Protein AF-A0A0B1YFG4-F1 (afdb_monomer)

Radius of gyration: 20.04 Å; Cα contacts (8 Å, |Δi|>4): 170; chains: 1; bounding box: 44×37×55 Å

Secondary structure (DSSP, 8-state):
-HHHHHHHB-TT-HHHHHHT-TTT--HHHHHHHHHHHHHHHHTTS-HHHHHHHHHHHHHHHHHHHHHHTEEEEE--SSPPEEPPTT--GGGSEE-EEEEESS----TT-----EEE-HHHHHHHHHHHHHHHHHHHHHHHHTGGG----B-------

Mean predicted aligned error: 9.51 Å

Foldseek 3Di:
DLVLLVWQAAPPAVLSVVCNPPPPHAVLSVLVLSLLSVCVFCVPFDPVLVVLVVVLSVLLNVLSCVVGQWDDFDPDPVFDWAQAPVSDPVRTFTWTKTAGPPDDPDPPDDRPIDIDGPVVVVVSVVSNVVSVVVVVVSCVVRVVSGDGHDHNPPPDD

Structure (mmCIF, N/CA/C/O backbone):
data_AF-A0A0B1YFG4-F1
#
_entry.id   AF-A0A0B1YFG4-F1
#
loop_
_atom_site.group_PDB
_atom_site.id
_atom_site.type_symbol
_atom_site.label_atom_id
_atom_site.label_alt_id
_atom_site.label_comp_id
_atom_site.label_asym_id
_atom_site.label_entity_id
_atom_site.label_seq_id
_atom_site.pdbx_PDB_ins_code
_atom_site.Cartn_x
_atom_site.Cartn_y
_atom_site.Cartn_z
_atom_site.occupancy
_atom_site.B_iso_or_equiv
_atom_site.auth_seq_id
_atom_site.auth_comp_id
_atom_site.auth_asym_id
_atom_site.auth_atom_id
_atom_site.pdbx_PDB_model_num
ATOM 1 N N . MET A 1 1 ? -8.688 -0.245 3.683 1.00 76.81 1 MET A N 1
ATOM 2 C CA . MET A 1 1 ? -8.435 0.966 4.505 1.00 76.81 1 MET A CA 1
ATOM 3 C C . MET A 1 1 ? -9.699 1.688 4.957 1.00 76.81 1 MET A C 1
ATOM 5 O O . MET A 1 1 ? -9.937 1.691 6.151 1.00 76.81 1 MET A O 1
ATOM 9 N N . GLY A 1 2 ? -10.534 2.260 4.075 1.00 80.94 2 GLY A N 1
ATOM 10 C CA . GLY A 1 2 ? -11.744 2.992 4.510 1.00 80.94 2 GLY A CA 1
ATOM 11 C C . GLY A 1 2 ? -12.713 2.159 5.364 1.00 80.94 2 GLY A C 1
ATOM 12 O O . GLY A 1 2 ? -13.180 2.625 6.395 1.00 80.94 2 GLY A O 1
ATOM 13 N N . LEU A 1 3 ? -12.930 0.892 4.991 1.00 83.56 3 LEU A N 1
ATOM 14 C CA . LEU A 1 3 ? -13.727 -0.049 5.787 1.00 83.56 3 LEU A CA 1
ATOM 15 C C . LEU A 1 3 ? -13.144 -0.260 7.195 1.00 83.56 3 LEU A C 1
ATOM 17 O O . LEU A 1 3 ? -13.875 -0.211 8.175 1.00 83.56 3 LEU A O 1
ATOM 21 N N . GLN A 1 4 ? -11.823 -0.427 7.288 1.00 84.56 4 GLN A N 1
ATOM 22 C CA . GLN A 1 4 ? -11.127 -0.629 8.560 1.00 84.56 4 GLN A CA 1
ATOM 23 C C . GLN A 1 4 ? -11.197 0.625 9.437 1.00 84.56 4 GLN A C 1
ATOM 25 O O . GLN A 1 4 ? -11.544 0.536 10.606 1.00 84.56 4 GLN A O 1
ATOM 30 N N . LEU A 1 5 ? -10.978 1.815 8.872 1.00 85.56 5 LEU A N 1
ATOM 31 C CA . LEU A 1 5 ? -11.142 3.073 9.609 1.00 85.56 5 LEU A CA 1
ATOM 32 C C . LEU A 1 5 ? -12.541 3.237 10.200 1.00 85.56 5 LEU A C 1
ATOM 34 O O . LEU A 1 5 ? -12.669 3.691 11.332 1.00 85.56 5 LEU A O 1
ATOM 38 N N . ARG A 1 6 ? -13.578 2.857 9.447 1.00 85.31 6 ARG A N 1
ATOM 39 C CA . ARG A 1 6 ? -14.961 2.898 9.926 1.00 85.31 6 ARG A CA 1
ATOM 40 C C . ARG A 1 6 ? -15.218 1.885 11.043 1.00 85.31 6 ARG A C 1
ATOM 42 O O . ARG A 1 6 ? -15.986 2.177 11.945 1.00 85.31 6 ARG A O 1
ATOM 49 N N . TYR A 1 7 ? -14.591 0.714 10.977 1.00 84.94 7 TYR A N 1
ATOM 50 C CA . TYR A 1 7 ? -14.735 -0.327 11.994 1.00 84.94 7 TYR A CA 1
ATOM 51 C C . TYR A 1 7 ? -14.036 0.042 13.314 1.00 84.94 7 TYR A C 1
ATOM 53 O O . TYR A 1 7 ? -14.613 -0.086 14.391 1.00 84.94 7 TYR A O 1
ATOM 61 N N . TRP A 1 8 ? -12.795 0.529 13.238 1.00 83.69 8 TRP A N 1
ATOM 62 C CA . TRP A 1 8 ? -11.981 0.835 14.420 1.00 83.69 8 TRP A CA 1
ATOM 63 C C . TRP A 1 8 ? -12.294 2.204 15.033 1.00 83.69 8 TRP A C 1
ATOM 65 O O . TRP A 1 8 ? -12.120 2.408 16.238 1.00 83.69 8 TRP A O 1
ATOM 75 N N . GLY A 1 9 ? -12.740 3.143 14.203 1.00 83.44 9 GLY A N 1
ATOM 76 C CA . GLY A 1 9 ? -12.986 4.526 14.567 1.00 83.44 9 GLY A CA 1
ATOM 77 C C . GLY A 1 9 ? -14.350 4.788 15.192 1.00 83.44 9 GLY A C 1
ATOM 78 O O . GLY A 1 9 ? -15.330 4.104 14.922 1.00 83.44 9 GLY A O 1
ATOM 79 N N . SER A 1 10 ? -14.434 5.830 16.014 1.00 83.94 10 SER A N 1
ATOM 80 C CA . SER A 1 10 ? -15.717 6.348 16.488 1.00 83.94 10 SER A CA 1
ATOM 81 C C . SER A 1 10 ? -16.459 7.097 15.379 1.00 83.94 10 SER A C 1
ATOM 83 O O . SER A 1 10 ? -15.926 8.047 14.808 1.00 83.94 10 SER A O 1
ATOM 85 N N . ASP A 1 11 ? -17.741 6.784 15.175 1.00 83.00 11 ASP A N 1
ATOM 86 C CA . ASP A 1 11 ? -18.598 7.528 14.240 1.00 83.00 11 ASP A CA 1
ATOM 87 C C . ASP A 1 11 ? -18.759 9.014 14.612 1.00 83.00 11 ASP A C 1
ATOM 89 O O . ASP A 1 11 ? -19.056 9.843 13.753 1.00 83.00 11 ASP A O 1
ATOM 93 N N . LYS A 1 12 ? -18.525 9.371 15.882 1.00 84.44 12 LYS A N 1
ATOM 94 C CA . LYS A 1 12 ? -18.601 10.754 16.384 1.00 84.44 12 LYS A CA 1
ATOM 95 C C . LYS A 1 12 ? -17.315 11.557 16.154 1.00 84.44 12 LYS A C 1
ATOM 97 O O . LYS A 1 12 ? -17.287 12.746 16.461 1.00 84.44 12 LYS A O 1
ATOM 102 N N . ASP A 1 13 ? -16.248 10.926 15.669 1.00 85.69 13 ASP A N 1
ATOM 103 C CA . ASP A 1 13 ? -14.969 11.587 15.424 1.00 85.69 13 ASP A CA 1
ATOM 104 C C . ASP A 1 13 ? -14.969 12.263 14.045 1.00 85.69 13 ASP A C 1
ATOM 106 O O . ASP A 1 13 ? -14.943 11.615 12.997 1.00 85.69 13 ASP A O 1
ATOM 110 N N . THR A 1 14 ? -14.986 13.596 14.039 1.00 87.00 14 THR A N 1
ATOM 111 C CA . THR A 1 14 ? -15.046 14.401 12.812 1.00 87.00 14 THR A CA 1
ATOM 112 C C . THR A 1 14 ? -13.819 14.231 11.916 1.00 87.00 14 THR A C 1
ATOM 114 O O . THR A 1 14 ? -13.940 14.382 10.697 1.00 87.00 14 THR 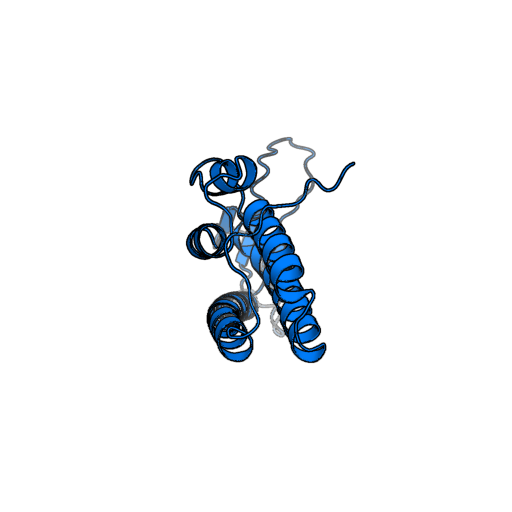A O 1
ATOM 117 N N . LYS A 1 15 ? -12.657 13.874 12.482 1.00 87.31 15 LYS A N 1
ATOM 118 C CA . LYS A 1 15 ? -11.431 13.583 11.725 1.00 87.31 15 LYS A CA 1
ATOM 119 C C . LYS A 1 15 ? -11.529 12.222 11.043 1.00 87.31 15 LYS A C 1
ATOM 121 O O . LYS A 1 15 ? -11.124 12.080 9.896 1.00 87.31 15 LYS A O 1
ATOM 126 N N . ILE A 1 16 ? -12.135 11.231 11.692 1.00 86.88 16 ILE A N 1
ATOM 127 C CA . ILE A 1 16 ? -12.412 9.937 11.048 1.00 86.88 16 ILE A CA 1
ATOM 128 C C . ILE A 1 16 ? -13.428 10.129 9.918 1.00 86.88 16 ILE A C 1
ATOM 130 O O . ILE A 1 16 ? -13.196 9.672 8.799 1.00 86.88 16 ILE A O 1
ATOM 134 N N . GLN A 1 17 ? -14.494 10.898 10.156 1.00 87.75 17 GLN A N 1
ATOM 135 C CA . GLN A 1 17 ? -15.488 11.202 9.122 1.00 87.75 17 GLN A CA 1
ATOM 136 C C . GLN A 1 17 ? -14.894 11.949 7.920 1.00 87.75 17 GLN A C 1
ATOM 138 O O . GLN A 1 17 ? -15.277 11.682 6.779 1.00 87.75 17 GLN A O 1
ATOM 143 N N . SER A 1 18 ? -13.937 12.861 8.128 1.00 89.50 18 SER A N 1
ATOM 144 C CA . SER A 1 18 ? -13.253 13.525 7.012 1.00 89.50 18 SER A CA 1
ATOM 145 C C . SER A 1 18 ? -12.374 12.553 6.218 1.00 89.50 18 SER A C 1
ATOM 147 O O . SER A 1 18 ? -12.378 12.604 4.987 1.00 89.50 18 SER A O 1
ATOM 149 N N . LEU A 1 19 ? -11.703 11.615 6.892 1.00 89.06 19 LEU A N 1
ATOM 150 C CA . LEU A 1 19 ? -10.862 10.593 6.265 1.00 89.06 19 LEU A CA 1
ATOM 151 C C . LEU A 1 19 ? -11.661 9.533 5.494 1.00 89.06 19 LEU A C 1
ATOM 153 O O . LEU A 1 19 ? -11.145 8.945 4.540 1.00 89.06 19 LEU A O 1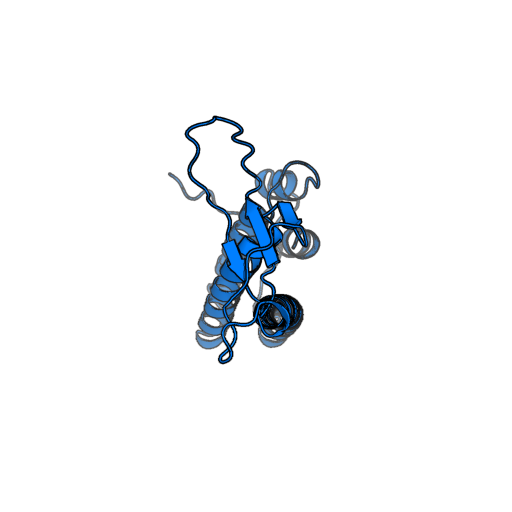
ATOM 157 N N . LEU A 1 20 ? -12.928 9.307 5.846 1.00 87.88 20 LEU A N 1
ATOM 158 C CA . LEU A 1 20 ? -13.826 8.406 5.114 1.00 87.88 20 LEU A CA 1
ATOM 159 C C . LEU A 1 20 ? -14.345 9.004 3.797 1.00 87.88 20 LEU A C 1
ATOM 161 O O . LEU A 1 20 ? -14.858 8.261 2.958 1.00 87.88 20 LEU A O 1
ATOM 165 N N . LYS A 1 21 ? -14.175 10.313 3.558 1.00 86.75 21 LYS A N 1
ATOM 166 C CA . LYS A 1 21 ? -14.592 10.956 2.302 1.00 86.75 21 LYS A CA 1
ATOM 167 C C . LYS A 1 21 ? -13.738 10.446 1.129 1.00 86.75 21 LYS A C 1
ATOM 169 O O . LYS A 1 21 ? -12.529 10.694 1.114 1.00 86.75 21 LYS A O 1
ATOM 174 N N . PRO A 1 22 ? -14.327 9.768 0.120 1.00 72.94 22 PRO A N 1
ATOM 175 C CA . PRO A 1 22 ? -13.569 9.059 -0.915 1.00 72.94 22 PRO A CA 1
ATOM 176 C C . PRO A 1 22 ? -12.639 9.947 -1.743 1.00 72.94 22 PRO A C 1
ATOM 178 O O . PRO A 1 22 ? -11.534 9.518 -2.053 1.00 72.94 22 PRO A O 1
ATOM 181 N N . LYS A 1 23 ? -13.081 11.169 -2.068 1.00 75.00 23 LYS A N 1
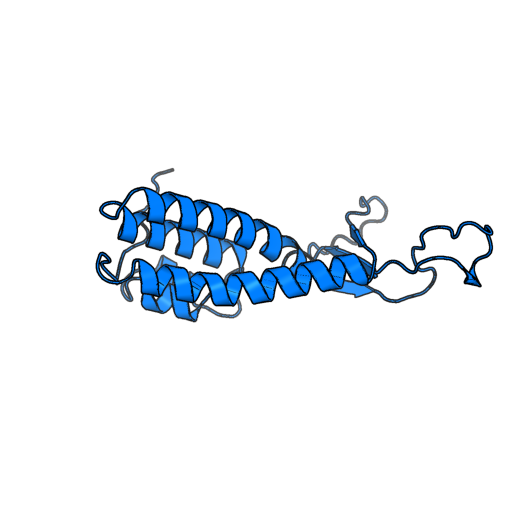ATOM 182 C CA . LYS A 1 23 ? -12.427 12.064 -3.038 1.00 75.00 23 LYS A CA 1
ATOM 183 C C . LYS A 1 23 ? -11.375 13.002 -2.446 1.00 75.00 23 LYS A C 1
ATOM 185 O O . LYS A 1 23 ? -10.644 13.623 -3.203 1.00 75.00 23 LYS A O 1
ATOM 190 N N . THR A 1 24 ? -11.335 13.155 -1.125 1.00 75.62 24 THR A N 1
ATOM 191 C CA . THR A 1 24 ? -10.513 14.190 -0.477 1.00 75.62 24 THR A CA 1
ATOM 192 C C . THR A 1 24 ? -9.401 13.622 0.387 1.00 75.62 24 THR A C 1
ATOM 194 O O . THR A 1 24 ? -8.369 14.262 0.524 1.00 75.62 24 THR A O 1
ATOM 197 N N . ALA A 1 25 ? -9.600 12.443 0.976 1.00 80.94 25 ALA A N 1
ATOM 198 C CA . ALA A 1 25 ? -8.631 11.867 1.898 1.00 80.94 25 ALA A CA 1
ATOM 199 C C . ALA A 1 25 ? -7.624 10.973 1.169 1.00 80.94 25 ALA A C 1
ATOM 201 O O . ALA A 1 25 ? -8.015 10.047 0.445 1.00 80.94 25 ALA A O 1
ATOM 202 N N . LYS A 1 26 ? -6.334 11.225 1.405 1.00 82.88 26 LYS A N 1
ATOM 203 C CA . LYS A 1 26 ? -5.235 10.445 0.825 1.00 82.88 26 LYS A CA 1
ATOM 204 C C . LYS A 1 26 ? -5.116 9.088 1.520 1.00 82.88 26 LYS A C 1
ATOM 206 O O . LYS A 1 26 ? -5.475 8.937 2.690 1.00 82.88 26 LYS A O 1
ATOM 211 N N . LEU A 1 27 ? -4.582 8.078 0.820 1.00 82.44 27 LEU A N 1
ATOM 212 C CA . LEU A 1 27 ? -4.372 6.764 1.444 1.00 82.44 27 LEU A CA 1
ATOM 213 C C . LEU A 1 27 ? -3.393 6.844 2.624 1.00 82.44 27 LEU A C 1
ATOM 215 O O . LEU A 1 27 ? -3.578 6.122 3.596 1.00 82.44 27 LEU A O 1
ATOM 219 N N . ASP A 1 28 ? -2.410 7.744 2.554 1.00 86.00 28 ASP A N 1
ATOM 220 C CA . ASP A 1 28 ? -1.427 7.991 3.618 1.00 86.00 28 ASP A CA 1
ATOM 221 C C . ASP A 1 28 ? -2.092 8.417 4.921 1.00 86.00 28 ASP A C 1
ATOM 223 O O . ASP A 1 28 ? -1.932 7.779 5.957 1.00 86.00 28 ASP A O 1
ATOM 227 N N . GLU A 1 29 ? -2.932 9.444 4.842 1.00 87.88 29 GLU A N 1
ATOM 228 C CA . GLU A 1 29 ? -3.660 9.979 5.988 1.00 87.88 29 GLU A CA 1
ATOM 229 C C . GLU A 1 29 ? -4.573 8.915 6.605 1.00 87.88 29 GLU A C 1
ATOM 231 O O . GLU A 1 29 ? -4.673 8.795 7.827 1.00 87.88 29 GLU A O 1
ATOM 236 N N . ARG A 1 30 ? -5.203 8.094 5.755 1.00 89.19 30 ARG A N 1
ATOM 237 C CA . ARG A 1 30 ? -6.035 6.971 6.192 1.00 89.19 30 ARG A CA 1
ATOM 238 C C . ARG A 1 30 ? -5.225 5.878 6.890 1.00 89.19 30 ARG A C 1
ATOM 240 O O . ARG A 1 30 ? -5.694 5.327 7.882 1.00 89.19 30 ARG A O 1
ATOM 247 N N . LEU A 1 31 ? -4.048 5.540 6.369 1.00 89.75 31 LEU A N 1
ATOM 248 C CA . LEU A 1 31 ? -3.177 4.512 6.937 1.00 89.75 31 LEU A CA 1
ATOM 249 C C . LEU A 1 31 ? -2.591 4.966 8.279 1.00 89.75 31 LEU A C 1
ATOM 251 O O . LEU A 1 31 ? -2.697 4.224 9.250 1.00 89.75 31 LEU A O 1
ATOM 255 N N . LYS A 1 32 ? -2.105 6.211 8.367 1.00 90.69 32 LYS A N 1
ATOM 256 C CA . LYS A 1 32 ? -1.639 6.834 9.620 1.00 90.69 32 LYS A CA 1
ATOM 257 C C . LYS A 1 32 ? -2.731 6.863 10.687 1.00 90.69 32 LYS A C 1
ATOM 259 O O . LYS A 1 32 ? -2.496 6.512 11.836 1.00 90.69 32 LYS A O 1
ATOM 264 N N . ALA A 1 33 ? -3.949 7.252 10.310 1.00 90.00 33 ALA A N 1
ATOM 265 C CA . ALA A 1 33 ? -5.071 7.251 11.241 1.00 90.00 33 ALA A CA 1
ATOM 266 C C . ALA A 1 33 ? -5.422 5.841 11.732 1.00 90.00 33 ALA A C 1
ATOM 268 O O . ALA A 1 33 ? -5.677 5.657 12.921 1.00 90.00 33 ALA A O 1
ATOM 269 N N . LEU A 1 34 ? -5.415 4.844 10.841 1.00 88.81 34 LEU A N 1
ATOM 270 C CA . LEU A 1 34 ? -5.666 3.460 11.234 1.00 88.81 34 LEU A CA 1
ATOM 271 C C . LEU A 1 34 ? -4.593 2.968 12.210 1.00 88.81 34 LEU A C 1
ATOM 273 O O . LEU A 1 34 ? -4.935 2.372 13.226 1.00 88.81 34 LEU A O 1
ATOM 277 N N . GLU A 1 35 ? -3.327 3.285 11.949 1.00 90.06 35 GLU A N 1
ATOM 278 C CA . GLU A 1 35 ? -2.216 2.973 12.846 1.00 90.06 35 GLU A CA 1
ATOM 279 C C . GLU A 1 35 ? -2.421 3.572 14.239 1.00 90.06 35 GLU A C 1
ATOM 281 O O . GLU A 1 35 ? -2.316 2.858 15.233 1.00 90.06 35 GLU A O 1
ATOM 286 N N . CYS A 1 36 ? -2.787 4.853 14.337 1.00 88.19 36 CYS A N 1
ATOM 287 C CA . CYS A 1 36 ? -3.068 5.487 15.626 1.00 88.19 36 CYS A CA 1
ATOM 288 C C . CYS A 1 36 ? -4.229 4.810 16.371 1.00 88.19 36 CYS A C 1
ATOM 290 O O . CYS A 1 36 ? -4.125 4.564 17.573 1.00 88.19 36 CYS A O 1
ATOM 292 N N . LEU A 1 37 ? -5.329 4.504 15.672 1.00 85.94 37 LEU A N 1
ATOM 293 C CA . LEU A 1 37 ? -6.493 3.840 16.270 1.00 85.94 37 LEU A CA 1
ATOM 294 C C . LEU A 1 37 ? -6.137 2.449 16.787 1.00 85.94 37 LEU A C 1
ATOM 296 O O .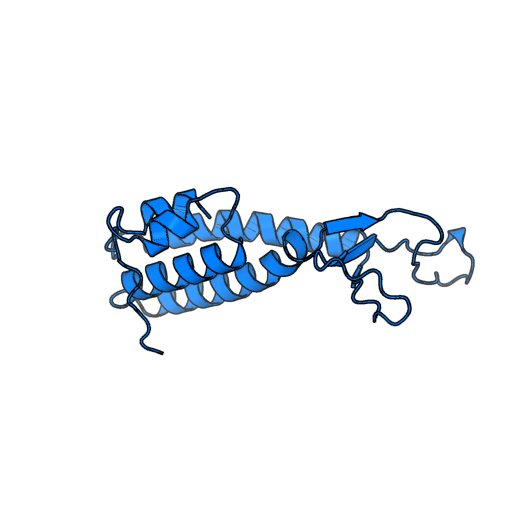 LEU A 1 37 ? -6.537 2.085 17.892 1.00 85.94 37 LEU A O 1
ATOM 300 N N . MET A 1 38 ? -5.368 1.691 16.010 1.00 81.88 38 MET A N 1
ATOM 301 C CA . MET A 1 38 ? -4.952 0.346 16.386 1.00 81.88 38 MET A CA 1
ATOM 302 C C . MET A 1 38 ? -3.928 0.385 17.516 1.00 81.88 38 MET A C 1
ATOM 304 O O . MET A 1 38 ? -4.130 -0.276 18.526 1.00 81.88 38 MET A O 1
ATOM 308 N N . ARG A 1 39 ? -2.912 1.251 17.467 1.00 80.88 39 ARG A N 1
ATOM 309 C CA . ARG A 1 39 ? -2.008 1.448 18.613 1.00 80.88 39 ARG A CA 1
ATOM 310 C C . ARG A 1 39 ? -2.795 1.752 19.895 1.00 80.88 39 ARG A C 1
ATOM 312 O O . ARG A 1 39 ? -2.562 1.105 20.908 1.00 80.88 39 ARG A O 1
ATOM 319 N N . ALA A 1 40 ? -3.787 2.646 19.840 1.00 79.12 40 ALA A N 1
ATOM 320 C CA . ALA A 1 40 ? -4.631 2.988 20.990 1.00 79.12 40 ALA A CA 1
ATOM 321 C C . ALA A 1 40 ? -5.573 1.856 21.448 1.00 79.12 40 ALA A C 1
ATOM 323 O O . ALA A 1 40 ? -5.880 1.747 22.636 1.00 79.12 40 ALA A O 1
ATOM 324 N N . ALA A 1 41 ? -6.070 1.023 20.531 1.00 75.88 41 ALA A N 1
ATOM 325 C CA . ALA A 1 41 ? -6.883 -0.145 20.870 1.00 75.88 41 ALA A CA 1
ATOM 326 C C . ALA A 1 41 ? -6.047 -1.279 21.488 1.00 75.88 41 ALA A C 1
ATOM 328 O O . ALA A 1 41 ? -6.562 -1.990 22.347 1.00 75.88 41 ALA A O 1
ATOM 329 N N . TRP A 1 42 ? -4.765 -1.380 21.125 1.00 71.94 42 TRP A N 1
ATOM 330 C CA . TRP A 1 42 ? -3.832 -2.422 21.563 1.00 71.94 42 TRP A CA 1
ATOM 331 C C . TRP A 1 42 ? -2.875 -2.003 22.693 1.00 71.94 42 TRP A C 1
ATOM 333 O O . TRP A 1 42 ? -2.051 -2.820 23.100 1.00 71.94 42 TRP A O 1
ATOM 343 N N . MET A 1 43 ? -2.969 -0.786 23.251 1.00 63.47 43 MET A N 1
ATOM 344 C CA . MET A 1 43 ? -2.098 -0.346 24.364 1.00 63.47 43 MET A CA 1
ATOM 345 C C . MET A 1 43 ? -2.119 -1.293 25.581 1.00 63.47 43 MET A C 1
ATOM 347 O O . MET A 1 43 ? -1.156 -1.311 26.337 1.00 63.47 43 MET A O 1
ATOM 351 N N . ASN A 1 44 ? -3.175 -2.102 25.736 1.00 61.88 44 ASN A N 1
ATOM 352 C CA . ASN A 1 44 ? -3.328 -3.085 26.815 1.00 61.88 44 ASN A CA 1
ATOM 353 C C . ASN A 1 44 ? -3.129 -4.549 26.363 1.00 61.88 44 ASN A C 1
ATOM 355 O O . ASN A 1 44 ? -3.379 -5.464 27.144 1.00 61.88 44 ASN A O 1
ATOM 359 N N . ALA A 1 45 ? -2.753 -4.786 25.103 1.00 61.97 45 ALA A N 1
ATOM 360 C CA . ALA A 1 45 ? -2.582 -6.121 24.533 1.00 61.97 45 ALA A CA 1
ATOM 361 C C . ALA A 1 45 ? -1.157 -6.669 24.741 1.00 61.97 45 ALA A C 1
ATOM 363 O O . ALA A 1 45 ? -0.236 -5.932 25.089 1.00 61.97 45 ALA A O 1
ATOM 364 N N . VAL A 1 46 ? -0.988 -7.972 24.500 1.00 70.12 46 VAL A N 1
ATOM 365 C CA . VAL A 1 46 ? 0.285 -8.701 24.628 1.00 70.12 46 VAL A CA 1
ATOM 366 C C . VAL A 1 46 ? 1.384 -8.064 23.755 1.00 70.12 46 VAL A C 1
ATOM 368 O O . VAL A 1 46 ? 1.121 -7.672 22.613 1.00 70.12 46 VAL A O 1
ATOM 371 N N . VAL A 1 47 ? 2.606 -7.950 24.290 1.00 77.06 47 VAL A N 1
ATOM 372 C CA . VAL A 1 47 ? 3.748 -7.225 23.689 1.00 77.06 47 VAL A CA 1
ATOM 373 C C . VAL A 1 47 ? 4.079 -7.726 22.278 1.00 77.06 47 VAL A C 1
ATOM 375 O O . VAL A 1 47 ? 4.377 -6.924 21.392 1.00 77.06 47 VAL A O 1
ATOM 378 N N . GLU A 1 48 ? 3.957 -9.030 22.036 1.00 80.31 48 GLU A N 1
ATOM 379 C CA . GLU A 1 48 ? 4.196 -9.656 20.734 1.00 80.31 48 GLU A CA 1
ATOM 380 C C . GLU A 1 48 ? 3.241 -9.113 19.661 1.00 80.31 48 GLU A C 1
ATOM 382 O O . GLU A 1 48 ? 3.664 -8.798 18.550 1.00 80.31 48 GLU A O 1
ATOM 387 N N . GLY A 1 49 ? 1.962 -8.915 20.002 1.00 77.44 49 GLY A N 1
ATOM 388 C CA . GLY A 1 49 ? 0.982 -8.354 19.072 1.00 77.44 49 GLY A CA 1
ATOM 389 C C . GLY A 1 49 ? 1.327 -6.921 18.668 1.00 77.44 49 GLY A C 1
ATOM 390 O O . GLY A 1 49 ? 1.211 -6.563 17.497 1.00 77.44 49 GLY A O 1
ATOM 391 N N . GLN A 1 50 ? 1.822 -6.104 19.603 1.00 79.69 50 GLN A N 1
ATOM 392 C CA . GLN A 1 50 ? 2.244 -4.730 19.302 1.00 79.69 50 GLN A CA 1
ATOM 393 C C . GLN A 1 50 ? 3.436 -4.685 18.335 1.00 79.69 50 GLN A C 1
ATOM 395 O O . GLN A 1 50 ? 3.485 -3.814 17.459 1.00 79.69 50 GLN A O 1
ATOM 400 N N . GLN A 1 51 ? 4.379 -5.622 18.468 1.00 85.56 51 GLN A N 1
ATOM 401 C CA . GLN A 1 51 ? 5.530 -5.739 17.571 1.00 85.56 51 GLN A CA 1
ATOM 402 C C . GLN A 1 51 ? 5.105 -6.199 16.172 1.00 85.56 51 GLN A C 1
ATOM 404 O O . GLN A 1 51 ? 5.455 -5.541 15.191 1.00 85.56 51 GLN A O 1
ATOM 409 N N . GLU A 1 52 ? 4.297 -7.263 16.074 1.00 87.31 52 GLU A N 1
ATOM 410 C CA . GLU A 1 52 ? 3.795 -7.779 14.790 1.00 87.31 52 GLU A CA 1
ATOM 411 C C . GLU A 1 52 ? 2.995 -6.708 14.026 1.00 87.31 52 GLU A C 1
ATOM 413 O O . GLU A 1 52 ? 3.199 -6.513 12.825 1.00 87.31 52 GLU A O 1
ATOM 418 N N . PHE A 1 53 ? 2.146 -5.941 14.719 1.00 85.44 53 PHE A N 1
ATOM 419 C CA . PHE A 1 53 ? 1.410 -4.838 14.096 1.00 85.44 53 PHE A CA 1
ATOM 420 C C . PHE A 1 53 ? 2.301 -3.670 13.681 1.00 85.44 53 PHE A C 1
ATOM 422 O O . PHE A 1 53 ? 2.089 -3.110 12.606 1.00 85.44 53 PHE A O 1
ATOM 429 N N . SER A 1 54 ? 3.288 -3.291 14.497 1.00 87.19 54 SER A N 1
ATOM 430 C CA . SER A 1 54 ? 4.204 -2.197 14.146 1.00 87.19 54 SER A CA 1
ATOM 431 C C . SER A 1 54 ? 4.973 -2.523 12.865 1.00 87.19 54 SER A C 1
ATOM 433 O O . SER A 1 54 ? 4.983 -1.716 11.937 1.00 87.19 54 SER A O 1
ATOM 435 N N . LEU A 1 55 ? 5.506 -3.746 12.768 1.00 90.50 55 LEU A N 1
ATOM 436 C CA . LEU A 1 55 ? 6.170 -4.241 11.560 1.00 90.50 55 LEU A CA 1
ATOM 437 C C . LEU A 1 55 ? 5.220 -4.268 10.357 1.00 90.50 55 LEU A C 1
ATOM 439 O O . LEU A 1 55 ? 5.597 -3.869 9.253 1.00 90.50 55 LEU A O 1
ATOM 443 N N . TRP A 1 56 ? 3.969 -4.693 10.557 1.00 92.06 56 TRP A N 1
ATOM 444 C CA . TRP A 1 56 ? 2.971 -4.670 9.491 1.00 92.06 56 TRP A CA 1
ATOM 445 C C . TRP A 1 56 ? 2.722 -3.247 8.969 1.00 92.06 56 TRP A C 1
ATOM 447 O O . TRP A 1 56 ? 2.712 -3.036 7.755 1.00 92.06 56 TRP A O 1
ATOM 457 N N . PHE A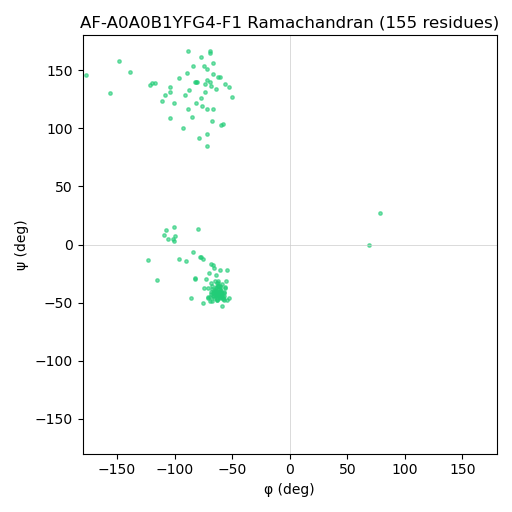 1 57 ? 2.566 -2.260 9.859 1.00 90.81 57 PHE A N 1
ATOM 458 C CA . PHE A 1 57 ? 2.342 -0.866 9.463 1.00 90.81 57 PHE A CA 1
ATOM 459 C C . PHE A 1 57 ? 3.547 -0.267 8.737 1.00 90.81 57 PHE A C 1
ATOM 461 O O . PHE A 1 57 ? 3.356 0.429 7.739 1.00 90.81 57 PHE A O 1
ATOM 468 N N . GLU A 1 58 ? 4.774 -0.575 9.159 1.00 90.50 58 GLU A N 1
ATOM 469 C CA . GLU A 1 58 ? 5.988 -0.179 8.433 1.00 90.50 58 GLU A CA 1
ATOM 470 C C . GLU A 1 58 ? 5.989 -0.723 6.996 1.00 90.50 58 GLU A C 1
ATOM 472 O O . GLU A 1 58 ? 6.227 0.019 6.037 1.00 90.50 58 GLU A O 1
ATOM 477 N N . CYS A 1 59 ? 5.657 -2.004 6.815 1.00 89.56 59 CYS A N 1
ATOM 478 C CA . CYS A 1 59 ? 5.523 -2.605 5.489 1.00 89.56 59 CYS A CA 1
ATOM 479 C C . CYS A 1 59 ? 4.387 -1.966 4.674 1.00 89.56 59 CYS A C 1
ATOM 481 O O . CYS A 1 59 ? 4.585 -1.638 3.502 1.00 89.56 59 CYS A O 1
ATOM 483 N N . ALA A 1 60 ? 3.231 -1.710 5.289 1.00 89.12 60 ALA A N 1
ATOM 484 C CA . ALA A 1 60 ? 2.090 -1.075 4.633 1.00 89.12 60 ALA A CA 1
ATOM 485 C C . ALA A 1 60 ? 2.394 0.362 4.177 1.00 89.12 60 ALA A C 1
ATOM 487 O O . ALA A 1 60 ? 1.999 0.751 3.074 1.00 89.12 60 ALA A O 1
ATOM 488 N N . HIS A 1 61 ? 3.123 1.145 4.980 1.00 88.38 61 HIS A N 1
ATOM 489 C CA . HIS A 1 61 ? 3.552 2.498 4.607 1.00 88.38 61 HIS A CA 1
ATOM 490 C C . HIS A 1 61 ? 4.522 2.474 3.428 1.00 88.38 61 HIS A C 1
ATOM 492 O O . HIS A 1 61 ? 4.367 3.281 2.512 1.00 88.38 61 HIS A O 1
ATOM 498 N N . ARG A 1 62 ? 5.459 1.518 3.391 1.00 84.19 62 ARG A N 1
ATOM 499 C CA . ARG A 1 62 ? 6.358 1.334 2.239 1.00 84.19 62 ARG A CA 1
ATOM 500 C C . ARG A 1 62 ? 5.591 0.952 0.972 1.00 84.19 62 ARG A C 1
ATOM 502 O O . ARG A 1 62 ? 5.772 1.588 -0.064 1.00 84.19 62 ARG A O 1
ATOM 509 N N . ALA A 1 63 ? 4.686 -0.023 1.057 1.00 83.00 63 ALA A N 1
ATOM 510 C CA . ALA A 1 63 ? 3.885 -0.468 -0.086 1.00 83.00 63 ALA A CA 1
ATOM 511 C C . ALA A 1 63 ? 2.932 0.628 -0.612 1.00 83.00 63 ALA A C 1
ATOM 513 O O . ALA A 1 63 ? 2.663 0.714 -1.812 1.00 83.00 63 ALA A O 1
ATOM 514 N N . ARG A 1 64 ? 2.435 1.512 0.268 1.00 81.50 64 ARG A N 1
ATOM 515 C CA . ARG A 1 64 ? 1.546 2.629 -0.095 1.00 81.50 64 ARG A CA 1
ATOM 516 C C . ARG A 1 64 ? 2.177 3.589 -1.100 1.00 81.50 64 ARG A C 1
ATOM 518 O O . ARG A 1 64 ? 1.456 4.042 -1.998 1.00 81.50 64 ARG A O 1
ATOM 525 N N . VAL A 1 65 ? 3.450 3.936 -0.897 1.00 74.06 65 VAL A N 1
ATOM 526 C CA . VAL A 1 65 ? 4.168 4.970 -1.663 1.00 74.06 65 VAL A CA 1
ATOM 527 C C . VAL A 1 65 ? 4.077 4.672 -3.159 1.00 74.06 65 VAL A C 1
ATOM 529 O O . VAL A 1 65 ? 3.624 5.511 -3.932 1.00 74.06 65 VAL A O 1
ATOM 532 N N . PHE A 1 66 ? 4.347 3.431 -3.562 1.00 65.69 66 PHE A N 1
ATOM 533 C CA . PHE A 1 66 ? 4.312 3.026 -4.969 1.00 65.69 66 PHE A CA 1
ATOM 534 C C . PHE A 1 66 ? 2.922 3.124 -5.610 1.00 65.69 66 PHE A C 1
ATOM 536 O O . PHE A 1 66 ? 2.803 3.514 -6.767 1.00 65.69 66 PHE A O 1
ATOM 543 N N . ARG A 1 67 ? 1.854 2.821 -4.861 1.00 63.09 67 ARG A N 1
ATOM 544 C CA . ARG A 1 67 ? 0.487 2.784 -5.407 1.00 63.09 67 ARG A CA 1
ATOM 545 C C . ARG A 1 67 ? -0.191 4.155 -5.494 1.00 63.09 67 ARG A C 1
ATOM 547 O O . ARG A 1 67 ? -1.089 4.323 -6.312 1.00 63.09 67 ARG A O 1
ATOM 554 N N . ASN A 1 68 ? 0.146 5.093 -4.606 1.00 61.25 68 ASN A N 1
ATOM 555 C CA . ASN A 1 68 ? -0.615 6.348 -4.468 1.00 61.25 68 ASN A CA 1
ATOM 556 C C . ASN A 1 68 ? 0.205 7.615 -4.642 1.00 61.25 68 ASN A C 1
ATOM 558 O O . ASN A 1 68 ? -0.412 8.670 -4.744 1.00 61.25 68 ASN A O 1
ATOM 562 N N . ASP A 1 69 ? 1.536 7.531 -4.635 1.00 65.06 69 ASP A N 1
ATOM 563 C CA . ASP A 1 69 ? 2.378 8.703 -4.877 1.00 65.06 69 ASP A CA 1
ATOM 564 C C . ASP A 1 69 ? 2.803 8.772 -6.358 1.00 65.06 69 ASP A C 1
ATOM 566 O O . ASP A 1 69 ? 3.201 9.835 -6.827 1.00 65.06 69 ASP A O 1
ATOM 570 N N . TYR A 1 70 ? 2.593 7.691 -7.128 1.00 62.56 70 TYR A N 1
ATOM 571 C CA . TYR A 1 70 ? 2.870 7.619 -8.563 1.00 62.56 70 TYR A CA 1
ATOM 572 C C . TYR A 1 70 ? 1.615 7.387 -9.412 1.00 62.56 70 TYR A C 1
ATOM 574 O O . TYR A 1 70 ? 0.729 6.607 -9.067 1.00 62.56 70 TYR A O 1
ATOM 582 N N . SER A 1 71 ? 1.554 8.094 -10.540 1.00 56.91 71 SER A N 1
ATOM 583 C CA . SER A 1 71 ? 0.341 8.287 -11.346 1.00 56.91 71 SER A CA 1
ATOM 584 C C . SER A 1 71 ? 0.109 7.159 -12.344 1.00 56.91 71 SER A C 1
ATOM 586 O O . SER A 1 71 ? -1.008 6.676 -12.512 1.00 56.91 71 SER A O 1
ATOM 588 N N . HIS A 1 72 ? 1.176 6.776 -13.052 1.00 59.28 72 HIS A N 1
ATOM 589 C CA . HIS A 1 72 ? 1.120 5.944 -14.249 1.00 59.28 72 HIS A CA 1
ATOM 590 C C . HIS A 1 72 ? 2.455 5.224 -14.445 1.00 59.28 72 HIS A C 1
ATOM 592 O O . HIS A 1 72 ? 3.499 5.876 -14.451 1.00 59.28 72 HIS A O 1
ATOM 598 N N . GLY A 1 73 ? 2.413 3.909 -14.665 1.00 56.88 73 GLY A N 1
ATOM 599 C CA . GLY A 1 73 ? 3.525 3.192 -15.281 1.00 56.88 73 GLY A CA 1
ATOM 600 C C . GLY A 1 73 ? 3.514 3.477 -16.781 1.00 56.88 73 GLY A C 1
ATOM 601 O O . GLY A 1 73 ? 2.524 3.195 -17.457 1.00 56.88 73 GLY A O 1
ATOM 602 N N . ARG A 1 74 ? 4.579 4.073 -17.317 1.00 61.31 74 ARG A N 1
ATOM 603 C CA . ARG A 1 74 ? 4.771 4.177 -18.765 1.00 61.31 74 ARG A CA 1
ATOM 604 C C . ARG A 1 74 ? 5.503 2.936 -19.256 1.00 61.31 74 ARG A C 1
ATOM 606 O O . ARG A 1 74 ? 6.665 2.726 -18.923 1.00 61.31 74 ARG A O 1
ATOM 613 N N . TRP A 1 75 ? 4.831 2.170 -20.108 1.00 55.09 75 TRP A N 1
ATOM 614 C CA . TRP A 1 75 ? 5.484 1.331 -21.108 1.00 55.09 75 TRP A CA 1
ATOM 615 C C . TRP A 1 75 ? 5.567 2.176 -22.377 1.00 55.09 75 TRP A C 1
ATOM 617 O O . TRP A 1 75 ? 4.553 2.391 -23.038 1.00 55.09 75 TRP A O 1
ATOM 627 N N . GLY A 1 76 ? 6.716 2.779 -22.681 1.00 53.22 76 GLY A N 1
ATOM 628 C CA . GLY A 1 76 ? 6.759 3.658 -23.849 1.00 53.22 76 GLY A CA 1
ATOM 629 C C . GLY A 1 76 ? 8.109 4.263 -24.191 1.00 53.22 76 GLY A C 1
ATOM 630 O O . GLY A 1 76 ? 8.907 4.570 -23.313 1.00 53.22 76 GLY A O 1
ATOM 631 N N . VAL A 1 77 ? 8.317 4.422 -25.499 1.00 44.91 77 VAL A N 1
ATOM 632 C CA . VAL A 1 77 ? 9.573 4.754 -26.182 1.00 44.91 77 VAL A CA 1
ATOM 633 C C . VAL A 1 77 ? 9.886 6.267 -26.130 1.00 44.91 77 VAL A C 1
ATOM 635 O O . VAL A 1 77 ? 8.966 7.060 -26.329 1.00 44.91 77 VAL A O 1
ATOM 638 N N . PRO A 1 78 ? 11.156 6.682 -25.929 1.00 55.78 78 PRO A N 1
ATOM 639 C CA . P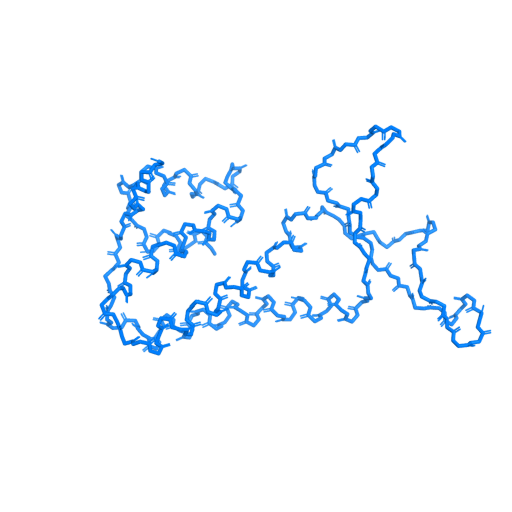RO A 1 78 ? 12.287 5.821 -25.602 1.00 55.78 78 PRO A CA 1
ATOM 640 C C . PRO A 1 78 ? 12.152 5.308 -24.165 1.00 55.78 78 PRO A C 1
ATOM 642 O O . PRO A 1 78 ? 12.132 6.080 -23.210 1.00 55.78 78 PRO A O 1
ATOM 645 N N . GLY A 1 79 ? 12.012 3.987 -24.032 1.00 66.38 79 GLY A N 1
ATOM 646 C CA . GLY A 1 79 ? 11.887 3.331 -22.740 1.00 66.38 79 GLY A CA 1
ATOM 647 C C . GLY A 1 79 ? 13.231 3.360 -22.027 1.00 66.38 79 GLY A C 1
ATOM 648 O O . GLY A 1 79 ? 14.283 3.357 -22.676 1.00 66.38 79 GLY A O 1
ATOM 649 N N . LYS A 1 80 ? 13.212 3.376 -20.693 1.00 78.19 80 LYS A N 1
ATOM 650 C CA . LYS A 1 80 ? 14.414 3.065 -19.913 1.00 78.19 80 LYS A CA 1
ATOM 651 C C . LYS A 1 80 ? 14.642 1.546 -20.013 1.00 78.19 80 LYS A C 1
ATOM 653 O O . LYS A 1 80 ? 13.683 0.778 -19.979 1.00 78.19 80 LYS A O 1
ATOM 658 N N . HIS A 1 81 ? 15.890 1.120 -20.188 1.00 85.25 81 HIS A N 1
ATOM 659 C CA . HIS A 1 81 ? 16.264 -0.294 -20.283 1.00 85.25 81 HIS A CA 1
ATOM 660 C C . HIS A 1 81 ? 17.550 -0.532 -19.495 1.00 85.25 81 HIS A C 1
ATOM 662 O O . HIS A 1 81 ? 18.407 0.353 -19.440 1.00 85.25 81 HIS A O 1
ATOM 668 N N . LEU A 1 82 ? 17.698 -1.727 -18.930 1.00 85.06 82 LEU A N 1
ATOM 669 C CA . LEU A 1 82 ? 18.986 -2.208 -18.438 1.00 85.06 82 LEU A CA 1
ATOM 670 C C . LEU A 1 82 ? 19.724 -2.905 -19.587 1.00 85.06 82 LEU A C 1
ATOM 672 O O . LEU A 1 82 ? 19.105 -3.709 -20.289 1.00 85.06 82 LEU A O 1
ATOM 676 N N . PRO A 1 83 ? 21.015 -2.614 -19.810 1.00 84.00 83 PRO A N 1
ATOM 677 C CA . PRO A 1 83 ? 21.778 -3.262 -20.868 1.00 84.00 83 PRO A CA 1
ATOM 678 C C . PRO A 1 83 ? 21.900 -4.767 -20.601 1.00 84.00 83 PRO A C 1
ATOM 680 O O . PRO A 1 83 ? 22.213 -5.180 -19.486 1.00 84.00 83 PRO A O 1
ATOM 683 N N . GLY A 1 84 ? 21.664 -5.576 -21.635 1.00 82.38 84 GLY A N 1
ATOM 684 C CA . GLY A 1 84 ? 21.949 -7.010 -21.605 1.00 82.38 84 GLY A CA 1
ATOM 685 C C . GLY A 1 84 ? 23.442 -7.295 -21.786 1.00 82.38 84 GLY A C 1
ATOM 686 O O . GLY A 1 84 ? 24.182 -6.459 -22.308 1.00 82.38 84 GLY A O 1
ATOM 687 N N . GLU A 1 85 ? 23.883 -8.497 -21.409 1.00 82.56 85 GLU A N 1
ATOM 688 C CA . GLU A 1 85 ? 25.298 -8.916 -21.462 1.00 82.56 85 GLU A CA 1
ATOM 689 C C . GLU A 1 85 ? 25.931 -8.775 -22.855 1.00 82.56 85 GLU A C 1
ATOM 691 O O . GLU A 1 85 ? 27.118 -8.487 -22.985 1.00 82.56 85 GLU A O 1
ATOM 696 N N . SER A 1 86 ? 25.136 -8.942 -23.914 1.00 83.69 86 SER A N 1
ATOM 697 C CA . SER A 1 86 ? 25.588 -8.839 -25.305 1.00 83.69 86 SER A CA 1
ATOM 698 C C . SER A 1 86 ? 25.761 -7.397 -25.802 1.00 83.69 86 SER A C 1
ATOM 700 O O . SER A 1 86 ? 26.241 -7.188 -26.918 1.00 83.69 86 SER A O 1
ATOM 702 N N . GLY A 1 87 ? 25.287 -6.403 -25.042 1.00 79.00 87 GLY A N 1
ATOM 703 C CA . GLY A 1 87 ? 25.200 -5.003 -25.465 1.00 79.00 87 GLY A CA 1
ATOM 704 C C . GLY A 1 87 ? 24.163 -4.724 -26.563 1.00 79.00 87 GLY A C 1
ATOM 705 O O . GLY A 1 87 ? 24.006 -3.574 -26.977 1.00 79.00 87 GLY A O 1
ATOM 706 N N . ARG A 1 88 ? 23.435 -5.740 -27.049 1.00 82.06 88 ARG A N 1
ATOM 707 C CA . ARG A 1 88 ? 22.385 -5.564 -28.062 1.00 82.06 88 ARG A CA 1
ATOM 708 C C . ARG A 1 88 ? 21.090 -5.098 -27.410 1.00 82.06 88 ARG A C 1
ATOM 710 O O . ARG A 1 88 ? 20.671 -5.623 -26.385 1.00 82.06 88 ARG A O 1
ATOM 717 N N . PHE A 1 89 ? 20.400 -4.170 -28.068 1.00 78.56 89 PHE A N 1
ATOM 718 C CA . PHE A 1 89 ? 19.130 -3.631 -27.574 1.00 78.56 89 PHE A CA 1
ATOM 719 C C . PHE A 1 89 ? 18.022 -4.692 -27.458 1.00 78.56 89 PHE A C 1
ATOM 721 O O . PHE A 1 89 ? 17.188 -4.607 -26.567 1.00 78.56 89 PHE A O 1
ATOM 728 N N . CYS A 1 90 ? 18.026 -5.716 -28.319 1.00 80.44 90 CYS A N 1
ATOM 729 C CA . CYS A 1 90 ? 17.068 -6.825 -28.245 1.00 80.44 90 CYS A CA 1
ATOM 730 C C . CYS A 1 90 ? 17.224 -7.696 -26.990 1.00 80.44 90 CYS A C 1
ATOM 732 O O . CYS A 1 90 ? 16.277 -8.383 -26.624 1.00 80.44 90 CYS A O 1
ATOM 734 N N . ASP A 1 91 ? 18.392 -7.650 -26.345 1.00 83.38 91 ASP A N 1
ATOM 735 C CA . ASP A 1 91 ? 18.711 -8.435 -25.151 1.00 83.38 91 ASP A CA 1
ATOM 736 C C . ASP A 1 91 ? 18.599 -7.576 -23.871 1.00 83.38 91 ASP A C 1
ATOM 738 O O . ASP A 1 91 ? 18.942 -8.031 -22.782 1.00 83.38 91 ASP A O 1
ATOM 742 N N . ALA A 1 92 ? 18.158 -6.318 -23.993 1.00 85.44 92 ALA A N 1
ATOM 743 C CA . ALA A 1 92 ? 18.025 -5.380 -22.884 1.00 85.44 92 ALA A CA 1
ATOM 744 C C . ALA A 1 92 ? 16.711 -5.595 -22.112 1.00 85.44 92 ALA A C 1
ATOM 746 O O . ALA A 1 92 ? 15.648 -5.785 -22.706 1.00 85.44 92 ALA A O 1
ATOM 747 N N . THR A 1 93 ? 16.761 -5.495 -20.783 1.00 87.00 93 THR A N 1
ATOM 748 C CA . THR A 1 93 ? 15.570 -5.639 -19.933 1.00 87.00 93 THR A CA 1
ATOM 749 C C . THR A 1 93 ? 14.787 -4.325 -19.906 1.00 87.00 93 THR A C 1
ATOM 751 O O . THR A 1 93 ? 15.345 -3.304 -19.490 1.00 87.00 93 THR A O 1
ATOM 754 N N . PRO A 1 94 ? 13.505 -4.305 -20.311 1.00 84.50 94 PRO A N 1
ATOM 755 C CA . PRO A 1 94 ? 12.696 -3.093 -20.273 1.00 84.50 94 PRO A CA 1
ATOM 756 C C . PRO A 1 94 ? 12.380 -2.685 -18.831 1.00 84.50 94 PRO A C 1
ATOM 758 O O . PRO A 1 94 ? 12.061 -3.525 -17.988 1.00 84.50 94 PRO A O 1
ATOM 761 N N . LEU A 1 95 ? 12.420 -1.380 -18.564 1.00 85.44 95 LEU A N 1
ATOM 762 C CA . LEU A 1 95 ? 12.033 -0.807 -17.279 1.00 85.44 95 LEU A CA 1
ATOM 763 C C . LEU A 1 95 ? 10.659 -0.142 -17.370 1.00 85.44 95 LEU A C 1
ATOM 765 O O . LEU A 1 95 ? 10.361 0.620 -18.293 1.00 85.44 95 LEU A O 1
ATOM 769 N N . LEU A 1 96 ? 9.836 -0.409 -16.364 1.00 83.44 96 LEU A N 1
ATOM 770 C CA . LEU A 1 96 ? 8.625 0.334 -16.059 1.00 83.44 96 LEU A CA 1
ATOM 771 C C . LEU A 1 96 ? 9.022 1.635 -15.369 1.00 83.44 96 LEU A C 1
ATOM 773 O O . LEU A 1 96 ? 9.737 1.615 -14.368 1.00 83.44 96 LEU A O 1
ATOM 777 N N . VAL A 1 97 ? 8.551 2.763 -15.899 1.00 82.00 97 VAL A N 1
ATOM 778 C CA . VAL A 1 97 ? 8.839 4.086 -15.336 1.00 82.00 97 VAL A CA 1
ATOM 779 C C . VAL A 1 97 ? 7.572 4.670 -14.737 1.00 82.00 97 VAL A C 1
ATOM 781 O O . VAL A 1 97 ? 6.572 4.822 -15.442 1.00 82.00 97 VAL A O 1
ATOM 784 N N . PHE A 1 98 ? 7.622 5.024 -13.458 1.00 79.06 98 PHE A N 1
ATOM 785 C CA . PHE A 1 98 ? 6.510 5.631 -12.740 1.00 79.06 98 PHE A CA 1
ATOM 786 C C . PHE A 1 98 ? 6.806 7.100 -12.458 1.00 79.06 98 PHE A C 1
ATOM 788 O O . PHE A 1 98 ? 7.858 7.441 -11.924 1.00 79.06 98 PHE A O 1
ATOM 795 N N . VAL A 1 99 ? 5.865 7.970 -12.824 1.00 76.00 99 VAL A N 1
ATOM 796 C CA . VAL A 1 99 ? 5.976 9.426 -12.645 1.00 76.00 99 VAL A CA 1
ATOM 797 C C . VAL A 1 99 ? 5.113 9.852 -11.458 1.00 76.00 99 VAL A C 1
ATOM 799 O O . VAL A 1 99 ? 3.946 9.430 -11.396 1.00 76.00 99 VAL A O 1
ATOM 802 N N . PRO A 1 100 ? 5.644 10.653 -10.521 1.00 73.62 100 PRO A N 1
ATOM 803 C CA . PRO A 1 100 ? 4.902 11.043 -9.335 1.00 73.62 100 PRO A CA 1
ATOM 804 C C . PRO A 1 100 ? 3.698 11.935 -9.677 1.00 73.62 100 PRO A C 1
ATOM 806 O O . PRO A 1 100 ? 3.618 12.533 -10.751 1.00 73.62 100 PRO A O 1
ATOM 809 N N . LEU A 1 101 ? 2.701 11.947 -8.788 1.00 68.44 101 LEU A N 1
ATOM 810 C CA . LEU A 1 101 ? 1.416 12.643 -8.984 1.00 68.44 101 LEU A CA 1
ATOM 811 C C . LEU A 1 101 ? 1.492 14.166 -8.783 1.00 68.44 101 LEU A C 1
ATOM 813 O O . LEU A 1 101 ? 0.533 14.878 -9.093 1.00 68.44 101 LEU A O 1
ATOM 817 N N . ASN A 1 102 ? 2.603 14.681 -8.257 1.00 68.44 102 ASN A N 1
ATOM 818 C CA . ASN A 1 102 ? 2.889 16.112 -8.152 1.00 68.44 102 ASN A CA 1
ATOM 819 C C . ASN A 1 102 ? 3.204 16.677 -9.550 1.00 68.44 102 ASN A C 1
ATOM 821 O O . ASN A 1 102 ? 4.316 16.618 -10.060 1.00 68.44 102 ASN A O 1
ATOM 825 N N . TRP A 1 103 ? 2.182 17.229 -10.198 1.00 58.19 103 TRP A N 1
ATOM 826 C CA . TRP A 1 103 ? 2.279 17.763 -11.554 1.00 58.19 103 TRP A CA 1
ATOM 827 C C . TRP A 1 103 ? 3.079 19.082 -11.589 1.00 58.19 103 TRP A C 1
ATOM 829 O O . TRP A 1 103 ? 2.499 20.165 -11.567 1.00 58.19 103 TRP A O 1
ATOM 839 N N . ASP A 1 104 ? 4.409 19.005 -11.662 1.00 69.38 104 ASP A N 1
ATOM 840 C CA . ASP A 1 104 ? 5.259 20.124 -12.086 1.00 69.38 104 ASP A CA 1
ATOM 841 C C . ASP A 1 104 ? 5.672 19.921 -13.550 1.00 69.38 104 ASP A C 1
ATOM 843 O O . ASP A 1 104 ? 6.252 18.899 -13.903 1.00 69.38 104 ASP A O 1
ATOM 847 N N . MET A 1 105 ? 5.343 20.873 -14.426 1.00 70.62 105 MET A N 1
ATOM 848 C CA . MET A 1 105 ? 5.703 20.866 -15.855 1.00 70.62 105 MET A CA 1
ATOM 849 C C . MET A 1 105 ? 6.789 21.897 -16.184 1.00 70.62 105 MET A C 1
ATOM 851 O O . MET A 1 105 ? 7.011 22.192 -17.360 1.00 70.62 105 MET A O 1
ATOM 855 N N . SER A 1 106 ? 7.441 22.472 -15.170 1.00 80.94 106 SER A N 1
ATOM 856 C CA . SER A 1 106 ? 8.519 23.432 -15.365 1.00 80.94 106 SER A CA 1
ATOM 857 C C . SER A 1 106 ? 9.694 22.798 -16.136 1.00 80.94 106 SER A C 1
ATOM 859 O O . SER A 1 106 ? 9.994 21.612 -15.968 1.00 80.94 106 SER A O 1
ATOM 861 N N . PRO A 1 107 ? 10.376 23.560 -17.011 1.00 77.94 107 PRO A N 1
ATOM 862 C CA . PRO A 1 107 ? 11.486 23.043 -17.816 1.00 77.94 107 PRO A CA 1
ATOM 863 C C . PRO A 1 107 ? 12.730 22.701 -16.982 1.00 77.94 107 PRO A C 1
ATOM 865 O O . PRO A 1 107 ? 13.606 21.990 -17.462 1.00 77.94 107 PRO A O 1
ATOM 868 N N . SER A 1 108 ? 12.809 23.210 -15.752 1.00 83.88 108 SER A N 1
ATOM 869 C CA . SER A 1 108 ? 13.899 22.986 -14.801 1.00 83.88 108 SER A CA 1
ATOM 870 C C . SER A 1 108 ? 13.578 21.930 -13.742 1.00 83.88 108 SER A C 1
ATOM 872 O O . SER A 1 108 ? 14.338 21.803 -12.787 1.00 83.88 108 SER A O 1
ATOM 874 N N . ARG A 1 109 ? 12.445 21.222 -13.855 1.00 80.56 109 ARG A N 1
ATOM 875 C CA . ARG A 1 109 ? 12.049 20.225 -12.855 1.00 80.56 109 ARG A CA 1
ATOM 876 C C . ARG A 1 109 ? 13.065 19.085 -12.774 1.00 80.56 109 ARG A C 1
ATOM 878 O O . ARG A 1 109 ? 13.583 18.635 -13.800 1.00 80.56 109 ARG A O 1
ATOM 885 N N . GLU A 1 110 ? 13.282 18.575 -11.569 1.00 82.56 110 GLU A N 1
ATOM 886 C CA . GLU A 1 110 ? 14.021 17.330 -11.370 1.00 82.56 110 GLU A CA 1
ATOM 887 C C . GLU A 1 110 ? 13.171 16.129 -11.830 1.00 82.56 110 GLU A C 1
ATOM 889 O O . GLU A 1 110 ? 11.946 16.114 -11.676 1.00 82.56 110 GLU A O 1
ATOM 894 N N . ASP A 1 111 ? 13.805 15.126 -12.452 1.00 77.44 111 ASP A N 1
ATOM 895 C CA . ASP A 1 111 ? 13.132 13.872 -12.813 1.00 77.44 111 ASP A CA 1
ATOM 896 C C . ASP A 1 111 ? 13.011 12.985 -11.569 1.00 77.44 111 ASP A C 1
ATOM 898 O O . ASP A 1 111 ? 13.894 12.189 -11.264 1.00 77.44 111 ASP A O 1
ATOM 902 N N . GLU A 1 112 ? 11.892 13.117 -10.863 1.00 78.31 112 GLU A N 1
ATOM 903 C CA . GLU A 1 112 ? 11.526 12.279 -9.716 1.00 78.31 112 GLU A CA 1
ATOM 904 C C . GLU A 1 112 ? 10.951 10.906 -10.140 1.00 78.31 112 GLU A C 1
ATOM 906 O O . GLU A 1 112 ? 10.340 10.201 -9.331 1.00 78.31 112 GLU A O 1
ATOM 911 N N . SER A 1 113 ? 11.084 10.507 -11.415 1.00 79.62 113 SER A N 1
ATOM 912 C CA . SER A 1 113 ? 10.600 9.199 -11.857 1.00 79.62 113 SER A CA 1
ATOM 913 C C . SER A 1 113 ? 11.413 8.055 -11.265 1.00 79.62 113 SER A C 1
ATOM 915 O O . SER A 1 113 ? 12.644 8.041 -11.279 1.00 79.62 113 SER A O 1
ATOM 917 N N . ILE A 1 114 ? 10.700 7.028 -10.818 1.00 82.56 114 ILE A N 1
ATOM 918 C CA . ILE A 1 114 ? 11.303 5.756 -10.427 1.00 82.56 114 ILE A CA 1
ATOM 919 C C . ILE A 1 114 ? 11.228 4.787 -11.602 1.00 82.56 114 ILE A C 1
ATOM 921 O O . ILE A 1 114 ? 10.250 4.772 -12.355 1.00 82.56 114 ILE A O 1
ATOM 925 N N . ALA A 1 115 ? 12.263 3.971 -11.760 1.00 85.38 115 ALA A N 1
ATOM 926 C CA . ALA A 1 115 ? 12.310 2.919 -12.762 1.00 85.38 115 ALA A CA 1
ATOM 927 C C . ALA A 1 115 ? 12.521 1.572 -12.073 1.00 85.38 115 ALA A C 1
ATOM 929 O O . ALA A 1 115 ? 13.332 1.476 -11.155 1.00 85.38 115 ALA A O 1
ATOM 930 N N . MET A 1 116 ? 11.791 0.551 -12.511 1.00 86.75 116 MET A N 1
ATOM 931 C CA . MET A 1 116 ? 11.930 -0.816 -12.012 1.00 86.75 116 MET A CA 1
ATOM 932 C C . MET A 1 116 ? 11.612 -1.823 -13.113 1.00 86.75 116 MET A C 1
ATOM 934 O O . MET A 1 116 ? 10.925 -1.513 -14.086 1.00 86.75 116 MET A O 1
ATOM 938 N N . THR A 1 117 ? 12.117 -3.033 -12.972 1.00 87.94 117 THR A N 1
ATOM 939 C CA . THR A 1 117 ? 11.796 -4.174 -13.827 1.00 87.94 117 THR A CA 1
ATOM 940 C C . THR A 1 117 ? 10.355 -4.644 -13.609 1.00 87.94 117 THR A C 1
ATOM 942 O O . THR A 1 117 ? 9.695 -4.300 -12.624 1.00 87.94 117 THR A O 1
ATOM 945 N N . LEU A 1 118 ? 9.856 -5.462 -14.539 1.00 85.12 118 LEU A N 1
ATOM 946 C CA . LEU A 1 118 ? 8.550 -6.102 -14.384 1.00 85.12 118 LEU A CA 1
ATOM 947 C C . LEU A 1 118 ? 8.515 -7.041 -13.167 1.00 85.12 118 LEU A C 1
ATOM 949 O O . LEU A 1 118 ? 7.498 -7.089 -12.481 1.00 85.12 118 LEU A O 1
ATOM 953 N N . ASP A 1 119 ? 9.620 -7.729 -12.874 1.00 87.06 119 ASP A N 1
ATOM 954 C CA . ASP A 1 119 ? 9.723 -8.642 -11.731 1.00 87.06 119 ASP A CA 1
ATOM 955 C C . ASP A 1 119 ? 9.699 -7.890 -10.397 1.00 87.06 119 ASP A C 1
ATOM 957 O O . ASP A 1 119 ? 8.981 -8.281 -9.477 1.00 87.06 119 ASP A O 1
ATOM 961 N N . GLU A 1 120 ? 10.415 -6.766 -10.297 1.00 87.50 120 GLU A N 1
ATOM 962 C CA . GLU A 1 120 ? 10.349 -5.888 -9.121 1.00 87.50 120 GLU A CA 1
ATOM 963 C C . GLU A 1 120 ? 8.933 -5.342 -8.917 1.00 87.50 120 GLU A C 1
ATOM 965 O O . GLU A 1 120 ? 8.425 -5.338 -7.795 1.00 87.50 120 GLU A O 1
ATOM 970 N N . PHE A 1 121 ? 8.260 -4.939 -9.998 1.00 84.44 121 PHE A N 1
ATOM 971 C CA . PHE A 1 121 ? 6.871 -4.497 -9.925 1.00 84.44 121 PHE A CA 1
ATOM 972 C C . PHE A 1 121 ? 5.929 -5.625 -9.481 1.00 84.44 121 PHE A C 1
ATOM 974 O O . PHE A 1 121 ? 5.085 -5.418 -8.606 1.00 84.44 121 PHE A O 1
ATOM 981 N N . ALA A 1 122 ? 6.090 -6.832 -10.028 1.00 85.88 122 ALA A N 1
ATOM 982 C CA . ALA A 1 122 ? 5.309 -8.000 -9.634 1.00 85.88 122 ALA A CA 1
ATOM 983 C C . ALA A 1 122 ? 5.519 -8.350 -8.152 1.00 85.88 122 ALA A C 1
ATOM 985 O O . ALA A 1 122 ? 4.547 -8.599 -7.436 1.00 85.88 122 ALA A O 1
ATOM 986 N N . ALA A 1 123 ? 6.761 -8.289 -7.663 1.00 87.56 123 ALA A N 1
ATOM 987 C CA . ALA A 1 123 ? 7.079 -8.487 -6.252 1.00 87.56 123 ALA A CA 1
ATOM 988 C C . ALA A 1 123 ? 6.393 -7.442 -5.356 1.00 87.56 123 ALA A C 1
ATOM 990 O O . ALA A 1 123 ? 5.856 -7.791 -4.304 1.00 87.56 123 ALA A O 1
ATOM 991 N N . GLN A 1 124 ? 6.343 -6.174 -5.779 1.00 83.12 124 GLN A N 1
ATOM 992 C CA . GLN A 1 124 ? 5.634 -5.126 -5.036 1.00 83.12 124 GLN A CA 1
ATOM 993 C C . GLN A 1 124 ? 4.119 -5.341 -4.985 1.00 83.12 124 GLN A C 1
ATOM 995 O O . GLN A 1 124 ? 3.503 -5.122 -3.939 1.00 83.12 124 GLN A O 1
ATOM 1000 N N . VAL A 1 125 ? 3.509 -5.770 -6.093 1.00 83.12 125 VAL A N 1
ATOM 1001 C CA . VAL A 1 125 ? 2.078 -6.110 -6.129 1.00 83.12 125 VAL A CA 1
ATOM 1002 C C . VAL A 1 125 ? 1.794 -7.285 -5.194 1.00 83.12 125 VAL A C 1
ATOM 1004 O O . VAL A 1 125 ? 0.898 -7.187 -4.355 1.00 83.12 125 VAL A O 1
ATOM 1007 N N . GLY A 1 126 ? 2.606 -8.344 -5.269 1.00 85.56 126 GLY A N 1
ATOM 1008 C CA . GLY A 1 126 ? 2.483 -9.508 -4.391 1.00 85.56 126 GLY A CA 1
ATOM 1009 C C . GLY A 1 126 ? 2.632 -9.149 -2.910 1.00 85.56 126 GLY A C 1
ATOM 1010 O O . GLY A 1 126 ? 1.864 -9.624 -2.075 1.00 85.56 126 GLY A O 1
ATO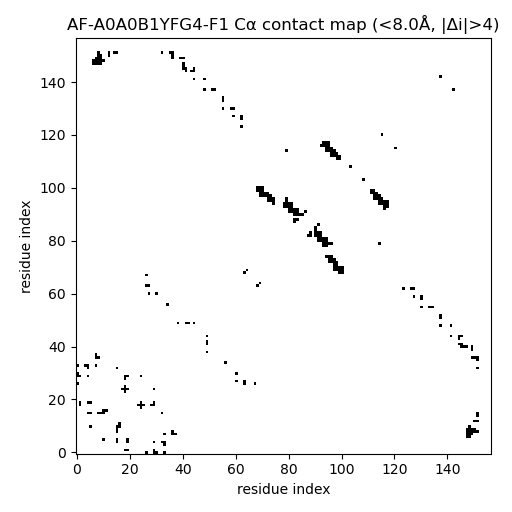M 1011 N N . GLU A 1 127 ? 3.555 -8.246 -2.574 1.00 86.88 127 GLU A N 1
ATOM 1012 C CA . GLU A 1 127 ? 3.713 -7.739 -1.210 1.00 86.88 127 GLU A CA 1
ATOM 1013 C C . GLU A 1 127 ? 2.465 -6.986 -0.726 1.00 86.88 127 GLU A C 1
ATOM 1015 O O . GLU A 1 127 ? 1.997 -7.210 0.392 1.00 86.88 127 GLU A O 1
ATOM 1020 N N . ALA A 1 128 ? 1.872 -6.131 -1.564 1.00 83.00 128 ALA A N 1
ATOM 1021 C CA . ALA A 1 128 ? 0.659 -5.398 -1.206 1.00 83.00 128 ALA A CA 1
ATOM 1022 C C . ALA A 1 128 ? -0.547 -6.329 -0.969 1.00 83.00 128 ALA A C 1
ATOM 1024 O O . ALA A 1 128 ? -1.321 -6.115 -0.029 1.00 83.00 128 ALA A O 1
ATOM 1025 N N . GLU A 1 129 ? -0.702 -7.369 -1.790 1.00 84.25 129 GLU A N 1
ATOM 1026 C CA . GLU A 1 129 ? -1.744 -8.390 -1.624 1.00 84.25 129 GLU A CA 1
ATOM 1027 C C . GLU A 1 129 ? -1.533 -9.202 -0.342 1.00 84.25 129 GLU A C 1
ATOM 1029 O O . GLU A 1 129 ? -2.460 -9.352 0.463 1.00 84.25 129 GLU A O 1
ATOM 1034 N N . ARG A 1 130 ? -0.292 -9.639 -0.096 1.00 89.12 130 ARG A N 1
ATOM 1035 C CA . ARG A 1 130 ? 0.107 -10.362 1.117 1.00 89.12 130 ARG A CA 1
ATOM 1036 C C . ARG A 1 130 ? -0.193 -9.551 2.375 1.00 89.12 130 ARG A C 1
ATOM 1038 O O . ARG A 1 130 ? -0.802 -10.073 3.309 1.00 89.12 130 ARG A O 1
ATOM 1045 N N . LEU A 1 131 ? 0.170 -8.266 2.392 1.00 88.94 131 LEU A N 1
ATOM 1046 C CA . LEU A 1 131 ? -0.100 -7.371 3.520 1.00 88.94 131 LEU A CA 1
ATOM 1047 C C . LEU A 1 131 ? -1.600 -7.230 3.798 1.00 88.94 131 LEU A C 1
ATOM 1049 O O . LEU A 1 131 ? -1.994 -7.159 4.963 1.00 88.94 131 LEU A O 1
ATOM 1053 N N . SER A 1 132 ? -2.446 -7.233 2.764 1.00 80.44 132 SER A N 1
ATOM 1054 C CA . SER A 1 132 ? -3.899 -7.187 2.954 1.00 80.44 132 SER A CA 1
ATOM 1055 C C . SER A 1 132 ? -4.430 -8.420 3.692 1.00 80.44 132 SER A C 1
ATOM 1057 O O . SER A 1 132 ? -5.286 -8.264 4.561 1.00 80.44 132 SER A O 1
ATOM 1059 N N . GLY A 1 133 ? -3.932 -9.619 3.371 1.00 83.88 133 GLY A N 1
ATOM 1060 C CA . GLY A 1 133 ? -4.302 -10.853 4.076 1.00 83.88 133 GLY A CA 1
ATOM 1061 C C . GLY A 1 133 ? -3.794 -10.862 5.518 1.00 83.88 133 GLY A C 1
ATOM 1062 O O . GLY A 1 133 ? -4.571 -11.033 6.456 1.00 83.88 133 GLY A O 1
ATOM 1063 N N . GLN A 1 134 ? -2.511 -10.537 5.708 1.00 89.25 134 GLN A N 1
ATOM 1064 C CA . GLN A 1 134 ?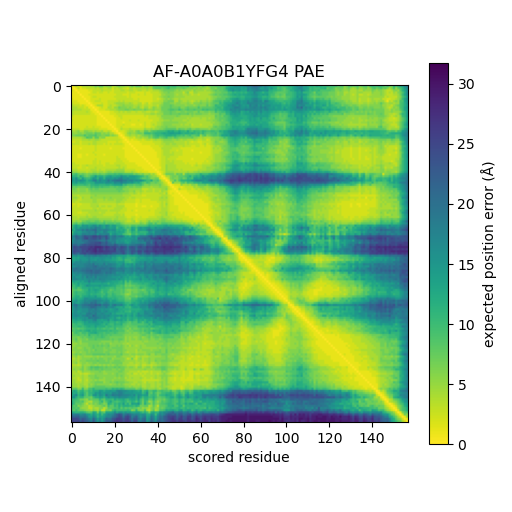 -1.878 -10.527 7.030 1.00 89.25 134 GLN A CA 1
ATOM 1065 C C . GLN A 1 134 ? -2.548 -9.589 8.029 1.00 89.25 134 GLN A C 1
ATOM 1067 O O . GLN A 1 134 ? -2.600 -9.889 9.218 1.00 89.25 134 GLN A O 1
ATOM 1072 N N . PHE A 1 135 ? -3.075 -8.458 7.561 1.00 86.25 135 PHE A N 1
ATOM 1073 C CA . PHE A 1 135 ? -3.810 -7.544 8.425 1.00 86.25 135 PHE A CA 1
ATOM 1074 C C . PHE A 1 135 ? -4.996 -8.232 9.106 1.00 86.25 135 PHE A C 1
ATOM 1076 O O . PHE A 1 135 ? -5.233 -8.042 10.299 1.00 86.25 135 PHE A O 1
ATOM 1083 N N . GLN A 1 136 ? -5.755 -9.017 8.340 1.00 81.88 136 GLN A N 1
ATOM 1084 C CA . GLN A 1 136 ? -6.948 -9.693 8.828 1.00 81.88 136 GLN A CA 1
ATOM 1085 C C . GLN A 1 136 ? -6.589 -10.838 9.779 1.00 81.88 136 GLN A C 1
ATOM 1087 O O . GLN A 1 136 ? -7.254 -11.007 10.804 1.00 81.88 136 GLN A O 1
ATOM 1092 N N . ASP A 1 137 ? -5.502 -11.552 9.490 1.00 87.75 137 ASP A N 1
ATOM 1093 C CA . ASP A 1 137 ? -4.976 -12.604 10.361 1.00 87.75 137 ASP A CA 1
ATOM 1094 C C . ASP A 1 137 ? -4.525 -12.032 11.709 1.00 87.75 137 ASP A C 1
ATOM 1096 O O . ASP A 1 137 ? -4.937 -12.526 12.758 1.00 87.75 137 ASP A O 1
ATOM 1100 N N . LEU A 1 138 ? -3.757 -10.936 11.699 1.00 85.81 138 LEU A N 1
ATOM 1101 C CA . LEU A 1 138 ? -3.321 -10.249 12.918 1.00 85.81 138 LEU A CA 1
ATOM 1102 C C . LEU A 1 138 ? -4.512 -9.694 13.712 1.00 85.81 138 LEU A C 1
ATOM 1104 O O . LEU A 1 138 ? -4.570 -9.842 14.934 1.00 85.81 138 LEU A O 1
ATOM 1108 N N . ALA A 1 139 ? -5.485 -9.082 13.028 1.00 80.81 139 ALA A N 1
ATOM 1109 C CA . ALA A 1 139 ? -6.689 -8.554 13.666 1.00 80.81 139 ALA A CA 1
ATOM 1110 C C . ALA A 1 139 ? -7.537 -9.659 14.311 1.00 80.81 139 ALA A C 1
ATOM 1112 O O . ALA A 1 139 ? -8.142 -9.421 15.351 1.00 80.81 139 ALA A O 1
ATOM 1113 N N . THR A 1 140 ? -7.554 -10.858 13.727 1.00 83.19 140 THR A N 1
ATOM 1114 C CA . THR A 1 140 ? -8.252 -12.025 14.285 1.00 83.19 140 THR A CA 1
ATOM 1115 C C . THR A 1 140 ? -7.477 -12.613 15.463 1.00 83.19 140 THR A C 1
ATOM 1117 O O . THR A 1 140 ? -8.039 -12.775 16.542 1.00 83.19 140 THR A O 1
ATOM 1120 N N . LYS A 1 141 ? -6.171 -12.860 15.288 1.00 83.88 141 LYS A N 1
ATOM 1121 C CA . LYS A 1 141 ? -5.273 -13.464 16.289 1.00 83.88 141 LYS A CA 1
ATOM 1122 C C . LYS A 1 141 ? -5.249 -12.690 17.607 1.00 83.88 141 LYS A C 1
ATOM 1124 O O . LYS A 1 141 ? -5.194 -13.296 18.669 1.00 83.88 141 LYS A O 1
ATOM 1129 N N . TYR A 1 142 ? -5.304 -11.361 17.539 1.00 77.12 142 TYR A N 1
ATOM 1130 C CA . TYR A 1 142 ? -5.260 -10.488 18.716 1.00 77.12 142 TYR A CA 1
ATOM 1131 C C . TYR A 1 142 ? -6.602 -9.799 19.016 1.00 77.12 142 TYR A C 1
ATOM 1133 O O . TYR A 1 142 ? -6.658 -8.926 19.882 1.00 77.12 142 TYR A O 1
ATOM 1141 N N . GLY A 1 143 ? -7.670 -10.180 18.307 1.00 68.25 143 GLY A N 1
ATOM 1142 C CA . GLY A 1 143 ? -8.967 -9.500 18.275 1.00 68.25 143 GLY A CA 1
ATOM 1143 C C . GLY A 1 143 ? -9.705 -9.430 19.611 1.00 68.25 143 GLY A C 1
ATOM 1144 O O . GLY A 1 143 ? -10.358 -8.433 19.916 1.00 68.25 143 GLY A O 1
ATOM 1145 N N . GLU A 1 144 ? -9.575 -10.480 20.423 1.00 64.44 144 GLU A N 1
ATOM 1146 C CA . GLU A 1 144 ? -10.328 -10.662 21.672 1.00 64.44 144 GLU A CA 1
ATOM 1147 C C . GLU A 1 144 ? -9.973 -9.636 22.761 1.00 64.44 144 GLU A C 1
ATOM 1149 O O . GLU A 1 144 ? -10.746 -9.421 23.694 1.00 64.44 144 GLU A O 1
ATOM 1154 N N . HIS A 1 145 ? -8.835 -8.949 22.633 1.00 60.06 145 HIS A N 1
ATOM 1155 C CA . HIS A 1 145 ? -8.333 -7.999 23.630 1.00 60.06 145 HIS A CA 1
ATOM 1156 C C . HIS A 1 145 ? -8.608 -6.530 23.284 1.00 60.06 145 HIS A C 1
ATOM 1158 O O . HIS A 1 145 ? -7.990 -5.631 23.858 1.00 60.06 145 HIS A O 1
ATOM 1164 N N . LEU A 1 146 ? -9.508 -6.263 22.333 1.00 64.50 146 LEU A N 1
ATOM 1165 C CA . LEU A 1 146 ? -9.574 -4.963 21.674 1.00 64.50 146 LEU A CA 1
ATOM 1166 C C . LEU A 1 146 ? -10.889 -4.240 21.846 1.00 64.50 146 LEU A C 1
ATOM 1168 O O . LEU A 1 146 ? -11.979 -4.784 21.696 1.00 64.50 146 LEU A O 1
ATOM 1172 N N . HIS A 1 147 ? -10.760 -2.938 22.070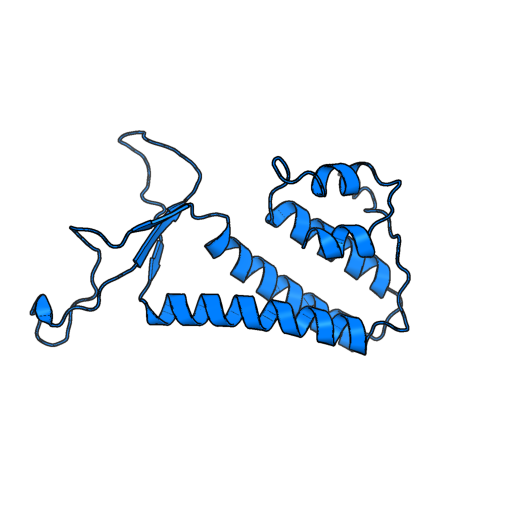 1.00 68.06 147 HIS A N 1
ATOM 1173 C CA . HIS A 1 147 ? -11.890 -2.036 22.186 1.00 68.06 147 HIS A CA 1
ATOM 1174 C C . HIS A 1 147 ? -12.028 -1.206 20.909 1.00 68.06 147 HIS A C 1
ATOM 1176 O O . HIS A 1 147 ? -11.224 -0.304 20.662 1.00 68.06 147 HIS A O 1
ATOM 1182 N N . VAL A 1 148 ? -13.064 -1.502 20.123 1.00 74.38 148 VAL A N 1
ATOM 1183 C CA . VAL A 1 148 ? -13.466 -0.728 18.937 1.00 74.38 148 VAL A CA 1
ATOM 1184 C C . VAL A 1 148 ? -14.041 0.645 19.314 1.00 74.38 148 VAL A C 1
ATOM 1186 O O . VAL A 1 148 ? -14.355 0.912 20.476 1.00 74.38 148 VAL A O 1
ATOM 1189 N N . GLY A 1 149 ? -14.187 1.538 18.331 1.00 72.19 149 GLY A N 1
ATOM 1190 C CA . GLY A 1 149 ? -14.776 2.866 18.532 1.00 72.19 149 GLY A CA 1
ATOM 1191 C C . GLY A 1 149 ? -13.823 3.874 19.177 1.00 72.19 149 GLY A C 1
ATOM 1192 O O . GLY A 1 149 ? -14.270 4.810 19.850 1.00 72.19 149 GLY A O 1
ATOM 1193 N N . LYS A 1 150 ? -12.510 3.701 18.988 1.00 76.12 150 LYS A N 1
ATOM 1194 C CA . LYS A 1 150 ? -11.511 4.655 19.478 1.00 76.12 150 LYS A CA 1
ATOM 1195 C C . LYS A 1 150 ? -11.641 5.981 18.731 1.00 76.12 150 LYS A C 1
ATOM 1197 O O . LYS A 1 150 ? -12.002 6.038 17.556 1.00 76.12 150 LYS A O 1
ATOM 1202 N N . ARG A 1 151 ? -11.353 7.070 19.437 1.00 74.00 151 ARG A N 1
ATOM 1203 C CA . ARG A 1 151 ? -11.164 8.383 18.818 1.00 74.00 151 ARG A CA 1
ATOM 1204 C C . ARG A 1 151 ? -9.700 8.523 18.442 1.00 74.00 151 ARG A C 1
ATOM 1206 O O . ARG A 1 151 ? -8.832 8.009 19.148 1.00 74.00 151 ARG A O 1
ATOM 1213 N N . LEU A 1 152 ? -9.425 9.237 17.360 1.00 73.31 152 LEU A N 1
ATOM 1214 C CA . LEU A 1 152 ? -8.087 9.754 17.135 1.00 73.31 152 LEU A CA 1
ATOM 1215 C C . LEU A 1 152 ? -7.860 10.804 18.219 1.00 73.31 152 LEU A C 1
ATOM 1217 O O . LEU A 1 152 ? -8.456 11.882 18.173 1.00 73.31 152 LEU A O 1
ATOM 1221 N N . ASN A 1 153 ? -7.045 10.486 19.226 1.00 63.56 153 ASN A N 1
ATOM 1222 C CA . ASN A 1 153 ? -6.608 11.510 20.165 1.00 63.56 153 ASN A CA 1
ATOM 1223 C C . ASN A 1 153 ? -6.018 12.664 19.346 1.00 63.56 153 ASN A C 1
ATOM 1225 O O . ASN A 1 153 ? -5.274 12.437 18.386 1.00 63.56 153 ASN A O 1
ATOM 1229 N N . ARG A 1 154 ? -6.382 13.901 19.700 1.00 47.72 154 ARG A N 1
ATOM 1230 C CA . ARG A 1 154 ? -5.592 15.056 19.287 1.00 47.72 154 ARG A CA 1
ATOM 1231 C C . ARG A 1 154 ? -4.203 14.790 19.853 1.00 47.72 154 ARG A C 1
ATOM 1233 O O . ARG A 1 154 ? -4.014 14.869 21.058 1.00 47.72 154 ARG A O 1
ATOM 1240 N N . SER A 1 155 ? -3.265 14.378 19.010 1.00 40.31 155 SER A N 1
ATOM 1241 C CA . SER A 1 155 ? -1.882 14.729 19.264 1.00 40.31 155 SER A CA 1
ATOM 1242 C C . SER A 1 155 ? -1.887 16.250 19.268 1.00 40.31 155 SER A C 1
ATOM 1244 O O . SER A 1 155 ? -2.090 16.874 18.224 1.00 40.31 155 SER A O 1
ATOM 1246 N N . ASP A 1 156 ? -1.843 16.816 20.471 1.00 35.44 156 ASP A N 1
ATOM 1247 C CA . ASP A 1 156 ? -1.477 18.206 20.662 1.00 35.44 156 ASP A CA 1
ATOM 1248 C C . ASP A 1 156 ? -0.174 18.424 19.884 1.00 35.44 156 ASP A C 1
ATOM 1250 O O . ASP A 1 156 ? 0.749 17.603 19.955 1.00 35.44 156 ASP A O 1
ATOM 1254 N N . GLY A 1 157 ? -0.192 19.444 19.026 1.00 33.03 157 GLY A N 1
ATOM 1255 C CA . GLY A 1 157 ? 1.012 19.940 18.371 1.00 33.03 157 GLY A CA 1
ATOM 1256 C C . GLY A 1 157 ? 1.945 20.592 19.375 1.00 33.03 157 GLY A C 1
ATOM 1257 O O . GLY A 1 157 ? 1.448 21.042 20.433 1.00 33.03 157 GLY A O 1
#

Nearest PDB structures (foldseek):
  8cht-assembly2_B  TM=3.130E-01  e=5.456E+00  Homo sapiens
  8cht-assembly1_A  TM=3.156E-01  e=6.910E+00  Homo sapiens

Solvent-accessible surface area (backbone atoms only — not comparable to full-atom values): 9276 Å² total; per-residue (Å²): 105,64,68,54,42,61,59,41,31,26,91,85,31,68,68,55,56,52,47,58,37,82,91,78,39,52,71,65,63,44,50,54,50,40,50,54,35,46,54,67,30,44,72,84,43,62,70,67,58,57,51,57,49,51,56,49,50,56,51,50,56,59,53,44,47,68,68,71,48,33,68,48,75,45,85,56,85,90,56,56,62,47,84,23,97,84,71,42,76,92,59,31,48,64,31,41,35,32,40,53,62,75,87,74,84,59,94,82,60,79,85,76,55,49,72,40,42,64,66,59,50,50,52,52,53,51,49,51,55,49,51,59,54,48,52,54,52,52,50,58,78,56,40,92,65,51,58,68,48,34,60,80,72,80,76,77,127

pLDDT: mean 78.41, std 11.43, range [33.03, 92.06]

Sequence (157 aa):
MGLQLRYWGSDKDTKIQSLLKPKTAKLDERLKALECLMRAAWMNAVVEGQQEFSLWFECAHRARVFRNDYSHGRWGVPGKHLPGESGRFCDATPLLVFVPLNWDMSPSREDESIAMTLDEFAAQVGEAERLSGQFQDLATKYGEHLHVGKRLNRSDG